Protein AF-U2K4G2-F1 (afdb_monomer_lite)

Secondary structure (DSSP, 8-state):
--------S-SS-SS--------------------TT---SS--HHHHHHHSEEEEEEEEE--SS--TTTHHHHTTS-HHHHHTT--EEEEEEEEEETTEEEEEEEEEETTEEEEEEEEEEETT---

Structure (mmCIF, N/CA/C/O backbone):
data_AF-U2K4G2-F1
#
_entry.id   AF-U2K4G2-F1
#
loop_
_atom_site.group_PDB
_atom_site.id
_atom_site.type_symbol
_atom_site.label_atom_id
_atom_site.label_alt_id
_atom_site.label_comp_id
_atom_site.label_asym_id
_atom_site.label_entity_id
_atom_site.label_seq_id
_atom_site.pdbx_PDB_ins_code
_atom_site.Cartn_x
_atom_site.Cartn_y
_atom_site.Cartn_z
_atom_site.occupancy
_atom_site.B_iso_or_equiv
_atom_site.auth_seq_id
_atom_site.auth_comp_id
_atom_site.auth_asym_id
_atom_site.auth_atom_id
_atom_site.pdbx_PDB_model_num
ATOM 1 N N . MET A 1 1 ? 65.774 39.153 35.182 1.00 37.88 1 MET A N 1
ATOM 2 C CA . MET A 1 1 ? 65.018 38.886 36.426 1.00 37.88 1 MET A CA 1
ATOM 3 C C . MET A 1 1 ? 63.568 39.250 36.171 1.00 37.88 1 MET A C 1
ATOM 5 O O . MET A 1 1 ? 63.218 40.419 36.221 1.00 37.88 1 MET A O 1
ATOM 9 N N . MET A 1 2 ? 62.774 38.261 35.758 1.00 38.94 2 MET A N 1
ATOM 10 C CA . MET A 1 2 ? 61.366 38.433 35.399 1.00 38.94 2 MET A CA 1
ATOM 11 C C . MET A 1 2 ? 60.487 38.378 36.646 1.00 38.94 2 MET A C 1
ATOM 13 O O . MET A 1 2 ? 60.685 37.565 37.548 1.00 38.94 2 MET A O 1
ATOM 17 N N . THR A 1 3 ? 59.555 39.316 36.674 1.00 43.16 3 THR A N 1
ATOM 18 C CA . THR A 1 3 ? 58.625 39.652 37.739 1.00 43.16 3 THR A CA 1
ATOM 19 C C . THR A 1 3 ? 57.635 38.524 38.011 1.00 43.16 3 THR A C 1
ATOM 21 O O . THR A 1 3 ? 56.967 38.002 37.121 1.00 43.16 3 THR A O 1
ATOM 24 N N . ARG A 1 4 ? 57.513 38.173 39.294 1.00 49.53 4 ARG A N 1
ATOM 25 C CA . ARG A 1 4 ? 56.392 37.414 39.841 1.00 49.53 4 ARG A CA 1
ATOM 26 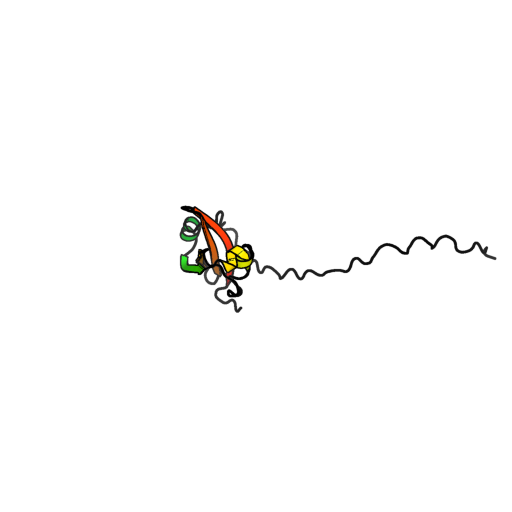C C . ARG A 1 4 ? 55.185 38.348 39.924 1.00 49.53 4 ARG A C 1
ATOM 28 O O . ARG A 1 4 ? 55.084 39.118 40.871 1.00 49.53 4 ARG A O 1
ATOM 35 N N . LEU A 1 5 ? 54.268 38.256 38.967 1.00 40.66 5 LEU A N 1
ATOM 36 C CA . LEU A 1 5 ? 52.887 38.695 39.169 1.00 40.66 5 LEU A CA 1
ATOM 37 C C . LEU A 1 5 ? 51.956 37.513 38.898 1.00 40.66 5 LEU A C 1
ATOM 39 O O . LEU A 1 5 ? 51.431 37.291 37.814 1.00 40.66 5 LEU A O 1
ATOM 43 N N . SER A 1 6 ? 51.911 36.697 39.945 1.00 40.81 6 SER A N 1
ATOM 44 C CA . SER A 1 6 ? 50.935 35.682 40.306 1.00 40.81 6 SER A CA 1
ATOM 45 C C . SER A 1 6 ? 49.604 35.746 39.542 1.00 40.81 6 SER A C 1
ATOM 47 O O . SER A 1 6 ? 48.755 36.584 39.826 1.00 40.81 6 SER A O 1
ATOM 49 N N . LEU A 1 7 ? 49.419 34.786 38.629 1.00 46.12 7 LEU A N 1
ATOM 50 C CA . LEU A 1 7 ? 48.370 33.760 38.738 1.00 46.12 7 LEU A CA 1
ATOM 51 C C . LEU A 1 7 ? 47.001 34.269 39.232 1.00 46.12 7 LEU A C 1
ATOM 53 O O . LEU A 1 7 ? 46.525 33.854 40.281 1.00 46.12 7 LEU A O 1
ATOM 57 N N . TYR A 1 8 ? 46.363 35.162 38.478 1.00 44.34 8 TYR A N 1
ATOM 58 C CA . TYR A 1 8 ? 44.967 35.564 38.711 1.00 44.34 8 TYR A CA 1
ATOM 59 C C . TYR A 1 8 ? 44.211 35.794 37.393 1.00 44.34 8 TYR A C 1
ATOM 61 O O . TYR A 1 8 ? 43.378 36.685 37.277 1.00 44.34 8 TYR A O 1
ATOM 69 N N . LEU A 1 9 ? 44.520 34.997 36.363 1.00 46.47 9 LEU A N 1
ATOM 70 C CA . LEU A 1 9 ? 43.855 35.097 35.056 1.00 46.47 9 LEU A CA 1
ATOM 71 C C . LEU A 1 9 ? 43.468 33.756 34.421 1.00 46.47 9 LEU A C 1
ATOM 73 O O . LEU A 1 9 ? 43.092 33.713 33.257 1.00 46.47 9 LEU A O 1
ATOM 77 N N . THR A 1 10 ? 43.495 32.659 35.176 1.00 44.88 10 THR A N 1
ATOM 78 C CA . THR A 1 10 ? 43.109 31.328 34.672 1.00 44.88 10 THR A CA 1
ATOM 79 C C . THR A 1 10 ? 41.940 30.721 35.450 1.00 44.88 10 THR A C 1
ATOM 81 O O . THR A 1 10 ? 41.835 29.505 35.566 1.00 44.88 10 THR A O 1
ATOM 84 N N . LEU A 1 11 ? 41.044 31.562 35.988 1.00 44.00 11 LEU A N 1
ATOM 85 C CA . LEU A 1 11 ? 39.806 31.139 36.668 1.00 44.00 11 LEU A CA 1
ATOM 86 C C . LEU A 1 11 ? 38.564 31.168 35.748 1.00 44.00 11 LEU A C 1
ATOM 88 O O . LEU A 1 11 ? 37.445 30.986 36.212 1.00 44.00 11 LEU A O 1
ATOM 92 N N . VAL A 1 12 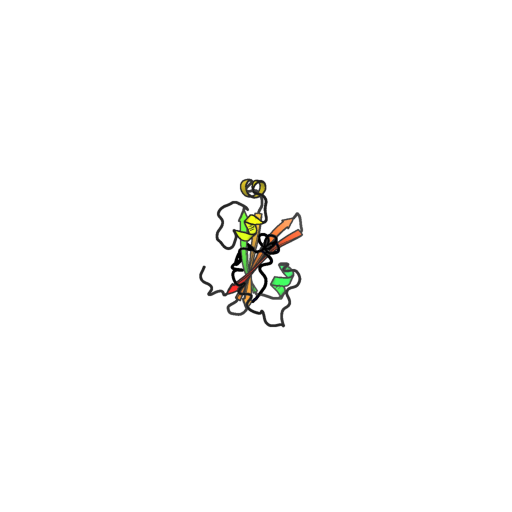? 38.723 31.381 34.438 1.00 47.75 12 VAL A N 1
ATOM 93 C CA . VAL A 1 12 ? 37.597 31.400 33.483 1.00 47.75 12 VAL A CA 1
ATOM 94 C C . VAL A 1 12 ? 37.982 30.645 32.215 1.00 47.75 12 VAL A C 1
ATOM 96 O O . VAL A 1 12 ? 38.166 31.207 31.142 1.00 47.75 12 VAL A O 1
ATOM 99 N N . SER A 1 13 ? 38.189 29.338 32.337 1.00 46.09 13 SER A N 1
ATOM 100 C CA . SER A 1 13 ? 38.296 28.442 31.169 1.00 46.09 13 SER A CA 1
ATOM 101 C C . SER A 1 13 ? 37.701 27.061 31.448 1.00 46.09 13 SER A C 1
ATOM 103 O O . SER A 1 13 ? 37.973 26.100 30.740 1.00 46.09 13 SER A O 1
ATOM 105 N N . LEU A 1 14 ? 36.884 26.961 32.499 1.00 46.28 14 LEU A N 1
ATOM 106 C CA . LEU A 1 14 ? 36.308 25.719 33.006 1.00 46.28 14 LEU A CA 1
ATOM 107 C C . LEU A 1 14 ? 34.794 25.697 32.767 1.00 46.28 14 LEU A C 1
ATOM 109 O O . LEU A 1 14 ? 34.029 25.396 33.668 1.00 46.28 14 LEU A O 1
ATOM 113 N N . LEU A 1 15 ? 34.354 26.074 31.564 1.00 55.47 15 LEU A N 1
ATOM 114 C CA . LEU A 1 15 ? 32.981 25.885 31.090 1.00 55.47 15 LEU A CA 1
ATOM 115 C C . LEU A 1 15 ? 32.953 26.002 29.565 1.00 55.47 15 LEU A C 1
ATOM 117 O O . LEU A 1 15 ? 33.097 27.088 29.014 1.00 55.47 15 LEU A O 1
ATOM 121 N N . GLY A 1 16 ? 32.733 24.873 28.896 1.00 50.75 16 GLY A N 1
ATOM 122 C CA . GLY A 1 16 ? 32.384 24.839 27.479 1.00 50.75 16 GLY A CA 1
ATOM 123 C C . GLY A 1 16 ? 33.163 23.783 26.715 1.00 50.75 16 GLY A C 1
ATOM 124 O O . GLY A 1 16 ? 34.285 24.032 26.294 1.00 50.75 16 GLY A O 1
ATOM 125 N N . GLY A 1 17 ? 32.553 22.613 26.504 1.00 49.44 17 GLY A N 1
ATOM 126 C CA . GLY A 1 17 ? 33.076 21.683 25.502 1.00 49.44 17 GLY A CA 1
ATOM 127 C C . GLY A 1 17 ? 32.831 20.192 25.701 1.00 49.44 17 GLY A C 1
ATOM 128 O O . GLY A 1 17 ? 33.608 19.412 25.171 1.00 49.44 17 GLY A O 1
ATOM 129 N N . LEU A 1 18 ? 31.785 19.754 26.408 1.00 51.12 18 LEU A N 1
ATOM 130 C CA . LEU A 1 18 ? 31.294 18.374 26.267 1.00 51.12 18 LEU A CA 1
ATOM 131 C C . LEU A 1 18 ? 30.058 18.364 25.358 1.00 51.12 18 LEU A C 1
ATOM 133 O O . LEU A 1 18 ? 28.944 18.097 25.795 1.00 51.12 18 LEU A O 1
ATOM 137 N N . CYS A 1 19 ? 30.255 18.686 24.077 1.00 44.75 19 CYS A N 1
ATOM 138 C CA . CYS A 1 19 ? 29.326 18.264 23.029 1.00 44.75 19 CYS A CA 1
ATOM 139 C C . CYS A 1 19 ? 29.764 16.875 22.573 1.00 44.75 19 CYS A C 1
ATOM 141 O O . CYS A 1 19 ? 30.575 16.729 21.662 1.00 44.75 19 CYS A O 1
ATOM 143 N N . SER A 1 20 ? 29.258 15.849 23.254 1.00 42.72 20 SER A N 1
ATOM 144 C CA . SER A 1 20 ? 29.400 14.469 22.808 1.00 42.72 20 SER A CA 1
ATOM 145 C C . SER A 1 20 ? 28.803 14.328 21.411 1.00 42.72 20 SER A C 1
ATOM 147 O O . SER A 1 20 ? 27.599 14.504 21.209 1.00 42.72 20 SER A O 1
ATOM 149 N N . CYS A 1 21 ? 29.666 13.997 20.453 1.00 44.41 21 CYS A N 1
ATOM 150 C CA . CYS A 1 21 ? 29.315 13.556 19.114 1.00 44.41 21 CYS A CA 1
ATOM 151 C C . CYS A 1 21 ? 28.404 12.327 19.204 1.00 44.41 21 CYS A C 1
ATOM 153 O O . CYS A 1 21 ? 28.870 11.191 19.263 1.00 44.41 21 CYS A O 1
ATOM 155 N N . THR A 1 22 ? 27.090 12.537 19.191 1.00 47.38 22 THR A N 1
ATOM 156 C CA . THR A 1 22 ? 26.158 11.467 18.843 1.00 47.38 22 THR A CA 1
ATOM 157 C C . THR A 1 22 ? 26.181 11.341 17.330 1.00 47.38 22 THR A C 1
ATOM 159 O O . THR A 1 22 ? 25.502 12.048 16.589 1.00 47.38 22 THR A O 1
ATOM 162 N N . GLN A 1 23 ? 27.041 10.440 16.8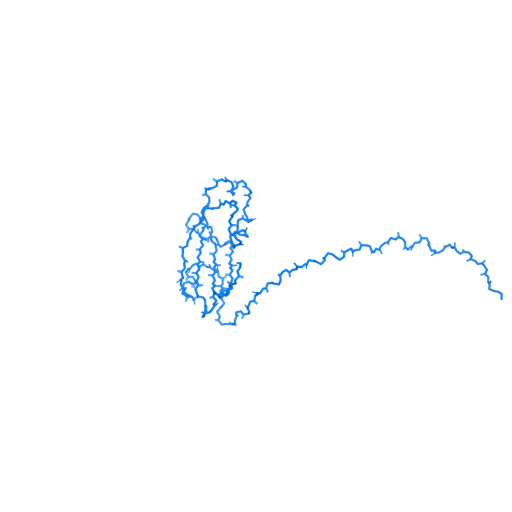66 1.00 46.41 23 GLN A N 1
ATOM 163 C CA . GLN A 1 23 ? 27.044 9.943 15.504 1.00 46.41 23 GLN A CA 1
ATOM 164 C C . GLN A 1 23 ? 25.694 9.248 15.276 1.00 46.41 23 GLN A C 1
ATOM 166 O O . GLN A 1 23 ? 25.543 8.049 15.508 1.00 46.41 23 GLN A O 1
ATOM 171 N N . LYS A 1 24 ? 24.671 10.005 14.855 1.00 39.56 24 LYS A N 1
ATOM 172 C CA . LYS A 1 24 ? 23.504 9.417 14.203 1.00 39.56 24 LYS A CA 1
ATOM 173 C C . LYS A 1 24 ? 24.060 8.710 12.976 1.00 39.56 24 LYS A C 1
ATOM 175 O O . LYS A 1 24 ? 24.369 9.350 11.975 1.00 39.56 24 LYS A O 1
ATOM 180 N N . LYS A 1 25 ? 24.207 7.386 13.070 1.00 39.03 25 LYS A N 1
ATOM 181 C CA . LYS A 1 25 ? 24.198 6.507 11.906 1.00 39.03 25 LYS A CA 1
ATOM 182 C C . LYS A 1 25 ? 22.854 6.747 11.233 1.00 39.03 25 LYS A C 1
ATOM 184 O O . LYS A 1 25 ? 21.850 6.125 11.558 1.00 39.03 25 LYS A O 1
ATOM 189 N N . GLN A 1 26 ? 22.828 7.751 10.369 1.00 38.00 26 GLN A N 1
ATOM 190 C CA . GLN A 1 26 ? 21.814 7.898 9.357 1.00 38.00 26 GLN A CA 1
ATOM 191 C C . GLN A 1 26 ? 22.055 6.687 8.468 1.00 38.00 26 GLN A C 1
ATOM 193 O O . GLN A 1 26 ? 22.999 6.671 7.680 1.00 38.00 26 GLN A O 1
ATOM 198 N N . THR A 1 27 ? 21.310 5.611 8.728 1.00 35.34 27 THR A N 1
ATOM 199 C CA . THR A 1 27 ? 21.292 4.440 7.862 1.00 35.34 27 THR A CA 1
ATOM 200 C C . THR A 1 27 ? 21.059 4.977 6.466 1.00 35.34 27 THR A C 1
ATOM 202 O O . THR A 1 27 ? 20.051 5.632 6.195 1.00 35.34 27 THR A O 1
ATOM 205 N N . GLN A 1 28 ? 22.096 4.810 5.660 1.00 37.62 28 GLN A N 1
ATOM 206 C CA . GLN A 1 28 ? 22.212 5.255 4.295 1.00 37.62 28 GLN A CA 1
ATOM 207 C C . GLN A 1 28 ? 20.932 4.824 3.583 1.00 37.62 28 GLN A C 1
ATOM 209 O O . GLN A 1 28 ? 20.688 3.636 3.385 1.00 37.62 28 GLN A O 1
ATOM 214 N N . LYS A 1 29 ? 20.068 5.797 3.283 1.00 41.50 29 LYS A N 1
ATOM 215 C CA . LYS A 1 29 ? 18.994 5.624 2.317 1.00 41.50 29 LYS A CA 1
ATOM 216 C C . LYS A 1 29 ? 19.700 5.179 1.043 1.00 41.50 29 LYS A C 1
ATOM 218 O O . LYS A 1 29 ? 20.370 5.987 0.404 1.00 41.50 29 LYS A O 1
ATOM 223 N N . VAL A 1 30 ? 19.603 3.898 0.706 1.00 40.50 30 VAL A N 1
ATOM 224 C CA . VAL A 1 30 ? 19.880 3.433 -0.651 1.00 40.50 30 VAL A CA 1
ATOM 225 C C . VAL A 1 30 ? 18.711 3.940 -1.495 1.00 40.50 30 VAL A C 1
ATOM 227 O O . VAL A 1 30 ? 17.796 3.214 -1.855 1.00 40.50 30 VAL A O 1
ATOM 230 N N . GLU A 1 31 ? 18.686 5.253 -1.714 1.00 47.53 31 GLU A N 1
ATOM 231 C CA . GLU A 1 31 ? 17.918 5.870 -2.779 1.00 47.53 31 GLU A CA 1
ATOM 232 C C . GLU A 1 31 ? 18.713 5.576 -4.047 1.00 47.53 31 GLU A C 1
ATOM 234 O O . GLU A 1 31 ? 19.657 6.285 -4.393 1.00 47.53 31 GLU A O 1
ATOM 239 N N . ILE A 1 32 ? 18.390 4.457 -4.699 1.00 53.88 32 ILE A N 1
ATOM 240 C CA . ILE A 1 32 ? 18.842 4.221 -6.069 1.00 53.88 32 ILE A CA 1
ATOM 241 C C . ILE A 1 32 ? 18.346 5.429 -6.877 1.00 53.88 32 ILE A C 1
ATOM 243 O O . ILE A 1 32 ? 17.143 5.711 -6.827 1.00 53.88 32 ILE A O 1
ATOM 247 N N . PRO A 1 33 ? 19.213 6.173 -7.590 1.00 43.53 33 PRO A N 1
ATOM 248 C CA . PRO A 1 33 ? 18.773 7.334 -8.343 1.00 43.53 33 PRO A CA 1
ATOM 249 C C . PRO A 1 33 ? 17.890 6.833 -9.487 1.00 43.53 33 PRO A C 1
ATOM 251 O O . PRO A 1 33 ? 18.380 6.302 -10.488 1.00 43.53 33 PRO A O 1
ATOM 254 N N . LEU A 1 34 ? 16.571 6.950 -9.327 1.00 55.59 34 LEU A N 1
ATOM 255 C CA . LEU A 1 34 ? 15.630 6.704 -10.409 1.00 55.59 34 LEU A CA 1
ATOM 256 C C . LEU A 1 34 ? 15.920 7.752 -11.490 1.00 55.59 34 LEU A C 1
ATOM 258 O O . LEU A 1 34 ? 15.695 8.940 -11.298 1.00 55.59 34 LEU A O 1
ATOM 262 N N . SER A 1 35 ? 16.477 7.305 -12.610 1.00 46.06 35 SER A N 1
ATOM 263 C CA . SER A 1 35 ? 16.878 8.148 -13.741 1.00 46.06 35 SER A CA 1
ATOM 264 C C . SER A 1 35 ? 15.711 9.031 -14.211 1.00 46.06 35 SER A C 1
ATOM 266 O O . SER A 1 35 ? 14.637 8.483 -14.462 1.00 46.06 35 SER A O 1
ATOM 268 N N . ASP A 1 36 ? 15.976 10.334 -14.359 1.00 49.03 36 ASP A N 1
ATOM 269 C CA . ASP A 1 36 ? 15.171 11.540 -14.684 1.00 49.03 36 ASP A CA 1
ATOM 270 C C . ASP A 1 36 ? 13.890 11.478 -15.563 1.00 49.03 36 ASP A C 1
ATOM 272 O O . ASP A 1 36 ? 13.305 12.520 -15.847 1.00 49.03 36 ASP A O 1
ATOM 276 N N . SER A 1 37 ? 13.393 10.323 -16.013 1.00 54.06 37 SER A N 1
ATOM 277 C CA . SER A 1 37 ? 12.329 10.251 -17.039 1.00 54.06 37 SER A CA 1
ATOM 278 C C . SER A 1 37 ? 10.911 9.928 -16.548 1.00 54.06 37 SER A C 1
ATOM 280 O O . SER A 1 37 ? 9.964 10.142 -17.298 1.00 54.06 37 SER A O 1
ATOM 282 N N . LEU A 1 38 ? 10.717 9.457 -15.311 1.00 66.75 38 LEU A N 1
ATOM 283 C CA . LEU A 1 38 ? 9.388 9.119 -14.773 1.00 66.75 38 LEU A CA 1
ATOM 284 C C . LEU A 1 38 ? 9.220 9.736 -13.386 1.00 66.75 38 LEU A C 1
ATOM 286 O O . LEU A 1 38 ? 9.563 9.135 -12.367 1.00 66.75 38 LEU A O 1
ATOM 290 N N . ARG A 1 39 ? 8.719 10.972 -13.351 1.00 82.62 39 ARG A N 1
ATOM 291 C CA . ARG A 1 39 ? 8.445 11.676 -12.100 1.00 82.62 39 ARG A CA 1
ATOM 292 C C . ARG A 1 39 ? 7.078 11.253 -11.572 1.00 82.62 39 ARG A C 1
ATOM 294 O O . ARG A 1 39 ? 6.062 11.714 -12.075 1.00 82.62 39 ARG A O 1
ATOM 301 N N . VAL A 1 40 ? 7.073 10.408 -10.545 1.00 89.94 40 VAL A N 1
ATOM 302 C CA . VAL A 1 40 ? 5.864 10.129 -9.760 1.00 89.94 40 VAL A CA 1
ATOM 303 C C . VAL A 1 40 ? 5.500 11.380 -8.961 1.00 89.94 40 VAL A C 1
ATOM 305 O O . VAL A 1 40 ? 6.353 11.944 -8.270 1.00 89.94 40 VAL A O 1
ATOM 308 N N . VAL A 1 41 ? 4.250 11.827 -9.064 1.00 91.00 41 VAL A N 1
ATOM 309 C CA . VAL A 1 41 ? 3.760 13.062 -8.442 1.00 91.00 41 VAL A CA 1
ATOM 310 C C . VAL A 1 41 ? 2.919 12.769 -7.204 1.00 91.00 41 VAL A C 1
ATOM 312 O O . VAL A 1 41 ? 3.187 13.328 -6.143 1.00 91.00 41 VAL A O 1
ATOM 315 N N . SER A 1 42 ? 1.906 11.910 -7.321 1.00 93.50 42 SER A N 1
ATOM 316 C CA . SER A 1 42 ? 0.887 11.697 -6.280 1.00 93.50 42 SER A CA 1
ATOM 317 C C . SER A 1 42 ? 0.989 10.345 -5.575 1.00 93.50 42 SER A C 1
ATOM 319 O O . SER A 1 42 ? 0.478 10.193 -4.464 1.00 93.50 42 SER A O 1
ATOM 321 N N . TYR A 1 43 ? 1.632 9.360 -6.215 1.00 96.19 43 TYR A N 1
ATOM 322 C CA . TYR A 1 43 ? 1.619 7.956 -5.792 1.00 96.19 43 TYR A CA 1
ATOM 323 C C . TYR A 1 43 ? 0.200 7.378 -5.673 1.00 96.19 43 TYR A C 1
ATOM 325 O O . TYR A 1 43 ? -0.007 6.398 -4.963 1.00 96.19 43 TYR A O 1
ATOM 333 N N . MET A 1 44 ? -0.794 7.957 -6.349 1.00 97.25 44 MET A N 1
ATOM 334 C CA . MET A 1 44 ? -2.131 7.371 -6.411 1.00 97.25 44 MET A CA 1
ATOM 335 C C . MET A 1 44 ? -2.126 6.118 -7.290 1.00 97.25 44 MET A C 1
ATOM 337 O O . MET A 1 44 ? -1.398 6.087 -8.285 1.00 97.25 44 MET A O 1
ATOM 341 N N . PRO A 1 45 ? -2.964 5.105 -6.991 1.00 97.50 45 PRO A N 1
ATOM 342 C CA . PRO A 1 45 ? -2.971 3.870 -7.767 1.00 97.50 45 PRO A CA 1
ATOM 343 C C . PRO A 1 45 ? -3.184 4.096 -9.264 1.00 97.50 45 PRO A C 1
ATOM 345 O O . PRO A 1 45 ? -2.485 3.499 -10.066 1.00 97.50 45 PRO A O 1
ATOM 348 N N . THR A 1 46 ? -4.073 5.014 -9.647 1.00 96.12 46 THR A N 1
ATOM 349 C CA . THR A 1 46 ? -4.351 5.333 -11.057 1.00 96.12 46 THR A CA 1
ATOM 350 C C . THR A 1 46 ? -3.148 5.927 -11.788 1.00 96.12 46 THR A C 1
ATOM 352 O O . THR A 1 46 ? -2.900 5.575 -12.937 1.00 96.12 46 THR A O 1
ATOM 355 N N . GLU A 1 47 ? -2.382 6.802 -11.131 1.00 96.06 47 GLU A N 1
ATOM 356 C CA . GLU A 1 47 ? -1.129 7.322 -11.680 1.00 96.06 47 GLU A CA 1
ATOM 357 C C . GLU A 1 47 ? -0.119 6.182 -11.825 1.00 96.06 47 GLU A C 1
ATOM 359 O O . GLU A 1 47 ? 0.424 5.969 -12.904 1.00 96.06 47 GLU A O 1
ATOM 364 N N . LEU A 1 48 ? 0.100 5.406 -10.766 1.00 97.00 48 LEU A N 1
ATOM 365 C CA . LEU A 1 48 ? 1.099 4.339 -10.766 1.00 97.00 48 LEU A CA 1
ATOM 366 C C . LEU A 1 48 ? 0.767 3.215 -11.754 1.00 97.00 48 LEU A C 1
ATOM 368 O O . LEU A 1 48 ? 1.677 2.685 -12.382 1.00 97.00 48 LEU A O 1
ATOM 372 N N . ASP A 1 49 ? -0.512 2.907 -11.957 1.00 96.56 49 ASP A N 1
ATOM 373 C CA . ASP A 1 49 ? -0.988 1.939 -12.955 1.00 96.56 49 ASP A CA 1
ATOM 374 C C . ASP A 1 49 ? -0.741 2.411 -14.390 1.00 96.56 49 ASP A C 1
ATOM 376 O O . ASP A 1 49 ? -0.604 1.588 -15.293 1.00 96.56 49 ASP A O 1
ATOM 380 N N . SER A 1 50 ? -0.653 3.727 -14.609 1.00 95.00 50 SER A N 1
ATOM 381 C CA . SER A 1 50 ? -0.295 4.299 -15.911 1.00 95.00 50 SER A CA 1
ATOM 382 C C . SER A 1 50 ? 1.216 4.299 -16.172 1.00 95.00 50 SER A C 1
ATOM 384 O O . SER A 1 50 ? 1.638 4.290 -17.328 1.00 95.00 50 SER A O 1
ATOM 386 N N . LEU A 1 51 ? 2.033 4.300 -15.112 1.00 94.19 51 LEU A N 1
ATOM 387 C CA . LEU A 1 51 ? 3.494 4.398 -15.201 1.00 94.19 51 LEU A CA 1
ATOM 388 C C . LEU A 1 51 ? 4.186 3.032 -15.107 1.00 94.19 51 LEU A C 1
ATOM 390 O O . LEU A 1 51 ? 5.244 2.839 -15.705 1.00 94.19 51 LEU A O 1
ATOM 394 N N . PHE A 1 52 ? 3.613 2.094 -14.352 1.00 95.50 52 PHE A N 1
ATOM 395 C CA . PHE A 1 52 ? 4.246 0.835 -13.965 1.00 95.50 52 PHE A CA 1
ATOM 396 C C . PHE A 1 52 ? 3.289 -0.348 -14.084 1.00 95.50 52 PHE A C 1
ATOM 398 O O . PHE A 1 52 ? 2.070 -0.196 -14.091 1.00 95.50 52 PHE A O 1
ATOM 405 N N . LYS A 1 53 ? 3.840 -1.565 -14.119 1.00 95.56 53 LYS A N 1
ATOM 406 C CA . LYS A 1 53 ? 3.031 -2.786 -14.170 1.00 95.56 53 LYS A CA 1
ATOM 407 C C . LYS A 1 53 ? 2.576 -3.167 -12.754 1.00 95.56 53 LYS A C 1
ATOM 409 O O . LYS A 1 53 ? 3.440 -3.424 -11.912 1.00 95.56 53 LYS A O 1
ATOM 414 N N . PRO A 1 54 ? 1.265 -3.259 -12.467 1.00 97.19 54 PRO A N 1
ATOM 415 C CA . PRO A 1 54 ? 0.786 -3.757 -11.181 1.00 97.19 54 PRO A CA 1
ATOM 416 C C . PRO A 1 54 ? 1.266 -5.191 -10.947 1.00 97.19 54 PRO A C 1
ATOM 418 O O . PRO A 1 54 ? 1.224 -6.016 -11.863 1.00 97.19 54 PRO A O 1
ATOM 421 N N . LEU A 1 55 ? 1.718 -5.480 -9.728 1.00 96.00 55 LEU A N 1
ATOM 422 C CA . LEU A 1 55 ? 2.208 -6.801 -9.339 1.00 96.00 55 LEU A CA 1
ATOM 423 C C . LEU A 1 55 ? 1.329 -7.418 -8.250 1.00 96.00 55 LEU A C 1
ATOM 425 O O . LEU A 1 55 ? 0.722 -8.459 -8.480 1.00 96.00 55 LEU A O 1
ATOM 429 N N . TYR A 1 56 ? 1.210 -6.746 -7.102 1.00 94.94 56 TYR A N 1
ATOM 430 C CA . TYR A 1 56 ? 0.396 -7.213 -5.978 1.00 94.94 56 TYR A CA 1
ATOM 431 C C . TYR A 1 56 ? -0.537 -6.122 -5.464 1.00 94.94 56 TYR A C 1
ATOM 433 O O . TYR A 1 56 ? -0.235 -4.925 -5.516 1.00 94.94 56 TYR A O 1
ATOM 441 N N . ARG A 1 57 ? -1.689 -6.566 -4.966 1.00 97.38 57 ARG A N 1
ATOM 442 C CA . ARG A 1 57 ? -2.697 -5.763 -4.280 1.00 97.38 57 ARG A CA 1
ATOM 443 C C . ARG A 1 57 ? -3.115 -6.551 -3.054 1.00 97.38 57 ARG A C 1
ATOM 445 O O . ARG A 1 57 ? -3.846 -7.526 -3.188 1.00 97.38 57 ARG A O 1
ATOM 452 N N . ASP A 1 58 ? -2.618 -6.147 -1.902 1.00 96.62 58 ASP A N 1
ATOM 453 C CA . ASP A 1 58 ? -2.895 -6.808 -0.637 1.00 96.62 58 ASP A CA 1
ATOM 454 C C . ASP A 1 58 ? -3.475 -5.812 0.372 1.00 96.62 58 ASP A C 1
ATOM 456 O O . ASP A 1 58 ? -3.560 -4.599 0.127 1.00 96.62 58 ASP A O 1
ATOM 460 N N . SER A 1 59 ? -3.912 -6.330 1.509 1.00 96.06 59 SER A N 1
ATOM 461 C CA . SER A 1 59 ? -4.277 -5.532 2.661 1.00 96.06 59 SER A CA 1
ATOM 462 C C . SER A 1 59 ? -3.958 -6.260 3.957 1.00 96.06 59 SER A C 1
ATOM 464 O O . SER A 1 59 ? -3.937 -7.485 4.036 1.00 96.06 59 SER A O 1
ATOM 466 N N . PHE A 1 60 ? -3.728 -5.487 5.010 1.00 95.69 60 PHE A N 1
ATOM 467 C CA . PHE A 1 60 ? -3.545 -6.031 6.346 1.00 95.69 60 PHE A CA 1
ATOM 468 C C . PHE A 1 60 ? -4.235 -5.161 7.386 1.00 95.69 60 PHE A C 1
ATOM 470 O O . PHE A 1 60 ? -4.463 -3.964 7.192 1.00 95.69 60 PHE A O 1
ATOM 477 N N . ILE A 1 61 ? -4.572 -5.778 8.513 1.00 95.75 61 ILE A N 1
ATOM 478 C CA . ILE A 1 61 ? -5.099 -5.066 9.670 1.00 95.75 61 ILE A CA 1
ATOM 479 C C . ILE A 1 61 ? -3.922 -4.428 10.410 1.00 95.75 61 ILE A C 1
ATOM 481 O O . ILE A 1 61 ? -2.929 -5.089 10.713 1.00 95.75 61 ILE A O 1
ATOM 485 N N . LEU A 1 62 ? -4.026 -3.134 10.702 1.00 95.44 62 LEU A N 1
ATOM 486 C CA . LEU A 1 62 ? -3.090 -2.416 11.559 1.00 95.44 62 LEU A CA 1
ATOM 487 C C . LEU A 1 62 ? -3.068 -3.060 12.955 1.00 95.44 62 LEU A C 1
ATOM 489 O O . LEU A 1 62 ? -4.106 -3.142 13.612 1.00 95.44 62 LEU A O 1
ATOM 493 N N . GLN A 1 63 ? -1.885 -3.490 13.387 1.00 92.69 63 GLN A N 1
ATOM 494 C CA . GLN A 1 63 ? -1.602 -4.140 14.671 1.00 92.69 63 GLN A CA 1
ATOM 495 C C . GLN A 1 63 ? -0.089 -4.085 14.935 1.00 92.69 63 GLN A C 1
ATOM 497 O O . GLN A 1 63 ? 0.647 -3.632 14.062 1.00 92.69 63 GLN A O 1
ATOM 502 N N . GLU A 1 64 ? 0.366 -4.542 16.102 1.00 89.81 64 GLU A N 1
ATOM 503 C CA . GLU A 1 64 ? 1.800 -4.674 16.402 1.00 89.81 64 GLU A CA 1
ATOM 504 C C . GLU A 1 64 ? 2.434 -5.886 15.697 1.00 89.81 64 GLU A C 1
ATOM 506 O O . GLU A 1 64 ? 1.744 -6.836 15.318 1.00 89.81 64 GLU A O 1
ATOM 511 N N . LEU A 1 65 ? 3.772 -5.909 15.669 1.00 85.19 65 LEU A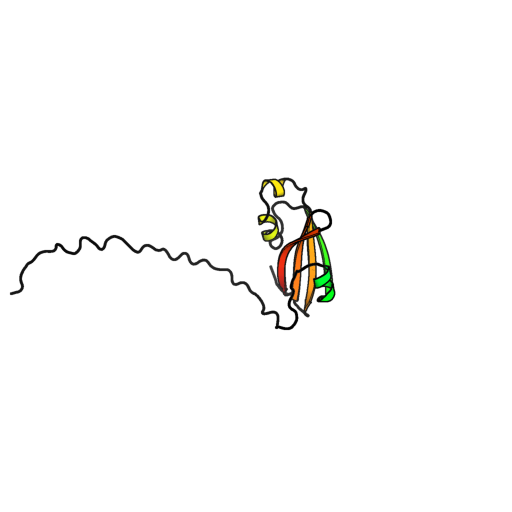 N 1
ATOM 512 C CA . LEU A 1 65 ? 4.591 -7.076 15.302 1.00 85.19 65 LEU A CA 1
ATOM 513 C C . LEU A 1 65 ? 4.431 -7.511 13.843 1.00 85.19 65 LEU A C 1
ATOM 515 O O . LEU A 1 65 ? 4.568 -8.694 13.521 1.00 85.19 65 LEU A O 1
ATOM 519 N N . HIS A 1 66 ? 4.176 -6.556 12.951 1.00 87.50 66 HIS A N 1
ATOM 520 C CA . HIS A 1 66 ? 4.317 -6.834 11.529 1.00 87.50 66 HIS A CA 1
ATOM 521 C C . HIS A 1 66 ? 5.780 -7.093 11.147 1.00 87.50 66 HIS A C 1
ATOM 523 O O . HIS A 1 66 ? 6.712 -6.836 11.918 1.00 87.50 66 HIS A O 1
ATOM 529 N N . ASP A 1 67 ? 5.984 -7.584 9.925 1.00 87.06 67 ASP A N 1
ATOM 530 C CA . ASP A 1 67 ? 7.309 -7.677 9.319 1.00 87.06 67 ASP A CA 1
ATOM 531 C C . ASP A 1 67 ? 8.024 -6.311 9.258 1.00 87.06 67 ASP A C 1
ATOM 533 O O . ASP A 1 67 ? 7.464 -5.233 9.504 1.00 87.06 67 ASP A O 1
ATOM 537 N N . GLU A 1 68 ? 9.319 -6.334 8.961 1.00 86.44 68 GLU A N 1
ATOM 538 C CA . GLU A 1 68 ? 10.160 -5.136 8.932 1.00 86.44 68 GLU A CA 1
ATOM 539 C C . GLU A 1 68 ? 9.716 -4.066 7.920 1.00 86.44 68 GLU A C 1
ATOM 541 O O . GLU A 1 68 ? 10.014 -2.887 8.124 1.00 86.44 68 GLU A O 1
ATOM 546 N N . PHE A 1 69 ? 8.974 -4.438 6.872 1.00 86.19 69 PHE A N 1
ATOM 547 C CA . PHE A 1 69 ? 8.492 -3.512 5.846 1.00 86.19 69 PHE A CA 1
ATOM 548 C C . PHE A 1 69 ? 7.253 -2.754 6.292 1.00 86.19 69 PHE A C 1
ATOM 550 O O . PHE A 1 69 ? 7.093 -1.572 5.975 1.00 86.19 69 PHE A O 1
ATOM 557 N N . ARG A 1 70 ? 6.390 -3.422 7.054 1.00 92.12 70 ARG A N 1
ATOM 558 C CA . ARG A 1 70 ? 5.138 -2.876 7.581 1.00 92.12 70 ARG A CA 1
ATOM 559 C C . ARG A 1 70 ? 5.337 -2.131 8.902 1.00 92.12 70 ARG A C 1
ATOM 561 O O . ARG A 1 70 ? 4.633 -1.153 9.155 1.00 92.12 70 ARG A O 1
ATOM 568 N N . ASN A 1 71 ? 6.353 -2.490 9.692 1.00 90.81 71 ASN A N 1
ATOM 569 C CA . ASN A 1 71 ? 6.735 -1.816 10.945 1.00 90.81 71 ASN A CA 1
ATOM 570 C C . ASN A 1 71 ? 6.798 -0.271 10.846 1.00 90.81 71 ASN A C 1
ATOM 572 O O . ASN A 1 71 ? 6.297 0.430 11.730 1.00 90.81 71 ASN A O 1
ATOM 576 N N . PRO A 1 72 ? 7.405 0.327 9.803 1.00 92.31 72 PRO A N 1
ATOM 577 C CA . PRO A 1 72 ? 7.455 1.774 9.684 1.00 92.31 72 PRO A CA 1
ATOM 578 C C . PRO A 1 72 ? 6.109 2.425 9.347 1.00 92.31 72 PRO A C 1
ATOM 580 O O . PRO A 1 72 ? 5.944 3.602 9.653 1.00 92.31 72 PRO A O 1
ATOM 583 N N . VAL A 1 73 ? 5.183 1.701 8.709 1.00 94.44 73 VAL A N 1
ATOM 584 C CA . VAL A 1 73 ? 3.809 2.167 8.445 1.00 94.44 73 VAL A CA 1
ATOM 585 C C . VAL A 1 73 ? 2.986 2.083 9.721 1.00 94.44 73 VAL A C 1
ATOM 587 O O . VAL A 1 73 ? 2.305 3.039 10.079 1.00 94.44 73 VAL A O 1
ATOM 590 N N . GLU A 1 74 ? 3.112 0.975 10.449 1.00 92.31 74 GLU A N 1
ATOM 591 C CA . GLU A 1 74 ? 2.483 0.760 11.748 1.00 92.31 74 GLU A CA 1
ATOM 592 C C . GLU A 1 74 ? 2.779 1.921 12.714 1.00 92.31 74 GLU A C 1
ATOM 594 O O . GLU A 1 74 ? 1.858 2.543 13.242 1.00 92.31 74 GLU A O 1
ATOM 599 N N . ARG A 1 75 ? 4.056 2.289 12.882 1.00 92.75 75 ARG A N 1
ATOM 600 C CA . ARG A 1 75 ? 4.501 3.348 13.813 1.00 92.75 75 ARG A CA 1
ATOM 601 C C . ARG A 1 75 ? 3.998 4.758 13.478 1.00 92.75 75 ARG A C 1
ATOM 603 O O . ARG A 1 75 ? 4.237 5.679 14.256 1.00 92.75 75 ARG A O 1
ATOM 610 N N . MET A 1 76 ? 3.324 4.950 12.342 1.00 94.88 76 MET A N 1
ATOM 611 C CA . MET A 1 76 ? 2.643 6.210 12.019 1.00 94.88 76 MET A CA 1
ATOM 612 C C . MET A 1 76 ? 1.339 6.390 12.807 1.00 94.88 76 MET A C 1
ATOM 614 O O . MET A 1 76 ? 0.800 7.495 12.848 1.00 94.88 76 MET A O 1
ATOM 618 N N . PHE A 1 77 ? 0.824 5.319 13.414 1.00 95.44 77 PHE A N 1
ATOM 619 C CA . PHE A 1 77 ? -0.437 5.312 14.140 1.00 95.44 77 PHE A CA 1
ATOM 620 C C . PHE A 1 77 ? -0.207 5.240 15.657 1.00 95.44 77 PHE A C 1
ATOM 622 O O . PHE A 1 77 ? 0.732 4.585 16.118 1.00 95.44 77 PHE A O 1
ATOM 629 N N . PRO A 1 78 ? -1.070 5.885 16.464 1.00 95.38 78 PRO A N 1
ATOM 630 C CA . PRO A 1 78 ? -0.983 5.798 17.916 1.00 95.38 78 PRO A CA 1
ATOM 631 C C . PRO A 1 78 ? -1.280 4.370 18.398 1.00 95.38 78 PRO A C 1
ATOM 633 O O . PRO A 1 78 ? -1.990 3.608 17.735 1.00 95.38 78 PRO A O 1
ATOM 636 N N . MET A 1 79 ? -0.739 4.003 19.563 1.00 94.81 79 MET A N 1
ATOM 637 C CA . MET A 1 79 ? -0.864 2.655 20.136 1.00 94.81 79 MET A CA 1
ATOM 638 C C . MET A 1 79 ? -2.322 2.198 20.234 1.00 94.81 79 MET A C 1
ATOM 640 O O . MET A 1 79 ? -2.636 1.066 19.886 1.00 94.81 79 MET A O 1
ATOM 644 N N . GLU A 1 80 ? -3.232 3.085 20.630 1.00 94.94 80 GLU A N 1
ATOM 645 C CA . GLU A 1 80 ? -4.652 2.773 20.785 1.00 94.94 80 GLU A CA 1
ATOM 646 C C . GLU A 1 80 ? -5.282 2.315 19.464 1.00 94.94 80 GLU A C 1
ATOM 648 O O . GLU A 1 80 ? -6.104 1.402 19.454 1.00 94.94 80 GLU A O 1
ATOM 653 N N . GLN A 1 81 ? -4.878 2.914 18.338 1.00 94.19 81 GLN A N 1
ATOM 654 C CA . GLN A 1 81 ? -5.368 2.510 17.018 1.00 94.19 81 GLN A CA 1
ATOM 655 C C . GLN A 1 81 ? -4.771 1.179 16.571 1.00 94.19 81 GLN A C 1
ATOM 657 O O . GLN A 1 81 ? -5.485 0.370 15.978 1.00 94.19 81 GLN A O 1
ATOM 662 N N . ARG A 1 82 ? -3.494 0.933 16.882 1.00 94.56 82 ARG A N 1
ATOM 663 C CA . ARG A 1 82 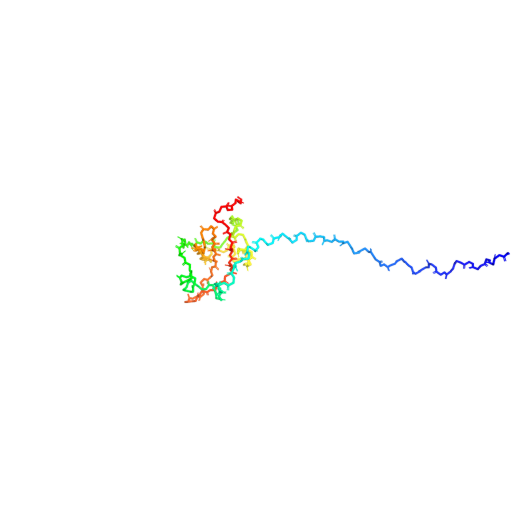? -2.828 -0.337 16.575 1.00 94.56 82 ARG A CA 1
ATOM 664 C C . ARG A 1 82 ? -3.450 -1.489 17.355 1.00 94.56 82 ARG A C 1
ATOM 666 O O . ARG A 1 82 ? -3.792 -2.494 16.761 1.00 94.56 82 ARG A O 1
ATOM 673 N N . MET A 1 83 ? -3.740 -1.300 18.639 1.00 94.62 83 MET A N 1
ATOM 674 C CA . MET A 1 83 ? -4.383 -2.315 19.484 1.00 94.62 83 MET A CA 1
ATOM 675 C C . MET A 1 83 ? -5.873 -2.530 19.181 1.00 94.62 83 MET A C 1
ATOM 677 O O . MET A 1 83 ? -6.460 -3.522 19.608 1.00 94.62 83 MET A O 1
ATOM 681 N N . ALA A 1 84 ? -6.519 -1.599 18.472 1.00 95.44 84 ALA A N 1
ATOM 682 C CA . ALA A 1 84 ? -7.940 -1.703 18.160 1.00 95.44 84 ALA A CA 1
ATOM 683 C C . ALA A 1 84 ? -8.250 -2.738 17.066 1.00 95.44 84 ALA A C 1
ATOM 685 O O . ALA A 1 84 ? -9.398 -3.174 16.991 1.00 95.44 84 ALA A O 1
ATOM 686 N N . HIS A 1 85 ? -7.274 -3.092 16.217 1.00 93.56 85 HIS A N 1
ATOM 687 C CA . HIS A 1 85 ? -7.407 -4.060 15.113 1.00 93.56 85 HIS A CA 1
ATOM 688 C C . HIS A 1 85 ? -8.604 -3.794 14.178 1.00 93.56 85 HIS A C 1
ATOM 690 O O . HIS A 1 85 ? -9.273 -4.711 13.705 1.00 93.56 85 HIS A O 1
ATOM 696 N N . LYS A 1 86 ? -8.915 -2.516 13.935 1.00 94.75 86 LYS A N 1
ATOM 697 C CA . LYS A 1 86 ? -10.073 -2.083 13.124 1.00 94.75 86 LYS A CA 1
ATOM 698 C C . LYS A 1 86 ? -9.687 -1.373 11.833 1.00 94.75 86 LYS A C 1
ATOM 700 O O . LYS A 1 86 ? -10.535 -1.175 10.966 1.00 94.75 86 LYS A O 1
ATOM 705 N N . THR A 1 87 ? -8.428 -0.971 11.714 1.00 95.62 87 THR A N 1
ATOM 706 C CA . THR A 1 87 ? -7.943 -0.184 10.585 1.00 95.62 87 THR A CA 1
ATOM 707 C C . THR A 1 87 ? -7.326 -1.111 9.553 1.00 95.62 87 THR A C 1
ATOM 709 O O . THR A 1 87 ? -6.365 -1.811 9.854 1.00 95.62 87 THR A O 1
ATOM 712 N N . TRP A 1 88 ? -7.857 -1.094 8.335 1.00 96.56 88 TRP A N 1
ATOM 713 C CA . TRP A 1 88 ? -7.271 -1.802 7.201 1.00 96.56 88 TRP A CA 1
ATOM 714 C C . TRP A 1 88 ? -6.305 -0.891 6.451 1.00 96.56 88 TRP A C 1
ATOM 716 O O . TRP A 1 88 ? -6.660 0.227 6.070 1.00 96.56 88 TRP A O 1
ATOM 726 N N . ILE A 1 89 ? -5.096 -1.390 6.226 1.00 97.75 89 ILE A N 1
ATOM 727 C CA . ILE A 1 89 ? -4.064 -0.758 5.412 1.00 97.75 89 ILE A CA 1
ATOM 728 C C . ILE A 1 89 ? -4.003 -1.503 4.085 1.00 97.75 89 ILE A C 1
ATOM 730 O O . ILE A 1 89 ? -3.943 -2.729 4.062 1.00 97.75 89 ILE A O 1
ATOM 734 N N . LEU A 1 90 ? -4.037 -0.765 2.980 1.00 98.25 90 LEU A N 1
ATOM 735 C CA . LEU A 1 90 ? -3.842 -1.327 1.647 1.00 98.25 90 LEU A CA 1
ATOM 736 C C . LEU A 1 90 ? -2.350 -1.316 1.322 1.00 98.25 90 LEU A C 1
ATOM 738 O O . LEU A 1 90 ? -1.691 -0.309 1.567 1.00 98.25 90 LEU A O 1
ATOM 742 N N . GLU A 1 91 ? -1.836 -2.399 0.753 1.00 98.06 91 GLU A N 1
ATOM 743 C CA . GLU A 1 91 ? -0.429 -2.574 0.386 1.00 98.06 91 GLU A CA 1
ATOM 744 C C . GLU A 1 91 ? -0.340 -2.975 -1.082 1.00 98.06 91 GLU A C 1
ATOM 746 O O . GLU A 1 91 ? -0.697 -4.085 -1.478 1.00 98.06 91 GLU A O 1
ATOM 751 N N . PHE A 1 92 ? 0.080 -2.039 -1.922 1.00 98.12 92 PHE A N 1
ATOM 752 C CA . PHE A 1 92 ? 0.079 -2.216 -3.365 1.00 98.12 92 PHE A CA 1
ATOM 753 C C . PHE A 1 92 ? 1.509 -2.187 -3.887 1.00 98.12 92 PHE A C 1
ATOM 755 O O . PHE A 1 92 ? 2.265 -1.276 -3.559 1.00 98.12 92 PHE A O 1
ATOM 762 N N . THR A 1 93 ? 1.856 -3.147 -4.741 1.00 97.56 93 THR A N 1
ATOM 763 C CA . THR A 1 93 ? 3.200 -3.278 -5.306 1.00 97.56 93 THR A CA 1
ATOM 764 C C . THR A 1 93 ? 3.155 -3.231 -6.825 1.00 97.56 93 THR A C 1
ATOM 766 O O . THR A 1 93 ? 2.312 -3.876 -7.454 1.00 97.56 93 THR A O 1
ATOM 769 N N . TRP A 1 94 ? 4.086 -2.487 -7.410 1.00 97.62 94 TRP A N 1
ATOM 770 C CA . TRP A 1 94 ? 4.314 -2.374 -8.843 1.00 97.62 94 TRP A CA 1
ATOM 771 C C . TRP A 1 94 ? 5.720 -2.826 -9.202 1.00 97.62 94 TRP A C 1
ATOM 773 O O . TRP A 1 94 ? 6.675 -2.594 -8.460 1.00 97.62 94 TRP A O 1
ATOM 783 N N . HIS A 1 95 ? 5.844 -3.398 -10.393 1.00 95.44 95 HIS A N 1
ATOM 784 C CA . HIS A 1 95 ? 7.120 -3.564 -11.069 1.00 95.44 95 HIS A CA 1
ATOM 785 C C . HIS A 1 95 ? 7.431 -2.277 -11.831 1.00 95.44 95 HIS A C 1
ATOM 787 O O . HIS A 1 95 ? 6.782 -1.962 -12.833 1.00 95.44 95 HIS A O 1
ATOM 793 N N . ALA A 1 96 ? 8.364 -1.490 -11.300 1.00 90.94 96 ALA A N 1
ATOM 794 C CA . ALA A 1 96 ? 8.648 -0.161 -11.819 1.00 90.94 96 ALA A CA 1
ATOM 795 C C . ALA A 1 96 ? 9.713 -0.168 -12.922 1.00 90.94 96 ALA A C 1
ATOM 797 O O . ALA A 1 96 ? 9.642 0.613 -13.870 1.00 90.94 96 ALA A O 1
ATOM 798 N N . ARG A 1 97 ? 10.705 -1.058 -12.800 1.00 85.88 97 ARG A N 1
ATOM 799 C CA . ARG A 1 97 ? 11.738 -1.366 -13.805 1.00 85.88 97 ARG A CA 1
ATOM 800 C C . ARG A 1 97 ? 12.155 -2.826 -13.655 1.00 85.88 97 ARG A C 1
ATOM 802 O O . ARG A 1 97 ? 11.769 -3.457 -12.683 1.00 85.88 97 ARG A O 1
ATOM 809 N N . ARG A 1 98 ? 12.986 -3.330 -14.582 1.00 85.12 98 ARG A N 1
ATOM 810 C CA . ARG A 1 98 ? 13.432 -4.740 -14.676 1.00 85.12 98 ARG A CA 1
ATOM 811 C C . ARG A 1 98 ? 13.676 -5.445 -13.340 1.00 85.12 98 ARG A C 1
ATOM 813 O O . ARG A 1 98 ? 13.255 -6.582 -13.210 1.00 85.12 98 ARG A O 1
ATOM 820 N N . ASP A 1 99 ? 14.332 -4.779 -12.405 1.00 91.00 99 ASP A N 1
ATOM 821 C CA . ASP A 1 99 ? 14.779 -5.307 -11.118 1.00 91.00 99 ASP A CA 1
ATOM 822 C C . ASP A 1 99 ? 14.324 -4.443 -9.935 1.00 91.00 99 ASP A C 1
ATOM 824 O O . ASP A 1 99 ? 14.862 -4.581 -8.838 1.00 91.00 99 ASP A O 1
ATOM 828 N N . THR A 1 100 ? 13.392 -3.512 -10.159 1.00 92.62 100 THR A N 1
ATOM 829 C CA . THR A 1 100 ? 12.982 -2.513 -9.170 1.00 92.62 100 THR A CA 1
ATOM 830 C C . THR A 1 100 ? 11.485 -2.597 -8.919 1.00 92.62 100 THR A C 1
ATOM 832 O O . THR A 1 100 ? 10.671 -2.432 -9.833 1.00 92.62 100 THR A O 1
ATOM 835 N N . LEU A 1 101 ? 11.134 -2.776 -7.652 1.00 94.38 101 LEU A N 1
ATOM 836 C CA . LEU A 1 101 ? 9.775 -2.778 -7.146 1.00 94.38 101 LEU A CA 1
ATOM 837 C C . LEU A 1 101 ? 9.478 -1.472 -6.407 1.00 94.38 101 LEU A C 1
ATOM 839 O O . LEU A 1 101 ? 10.347 -0.867 -5.773 1.00 94.38 101 LEU A O 1
ATOM 843 N N . LEU A 1 102 ? 8.221 -1.054 -6.496 1.00 95.75 102 LEU A N 1
ATOM 844 C CA . LEU A 1 102 ? 7.645 0.027 -5.711 1.00 95.75 102 LEU A CA 1
ATOM 845 C C . LEU A 1 102 ? 6.482 -0.544 -4.911 1.00 95.75 102 LEU A C 1
ATOM 847 O O . LEU A 1 102 ? 5.506 -0.982 -5.513 1.00 95.75 102 LEU A O 1
ATOM 851 N N . THR A 1 103 ? 6.549 -0.474 -3.586 1.00 96.94 103 THR A N 1
ATOM 852 C CA . THR A 1 103 ? 5.395 -0.729 -2.715 1.00 96.94 103 THR A CA 1
ATOM 853 C C . THR A 1 103 ? 4.895 0.579 -2.127 1.00 96.94 103 THR A C 1
ATOM 855 O O . THR A 1 103 ? 5.684 1.404 -1.664 1.00 96.94 103 THR A O 1
ATOM 858 N N . VAL A 1 104 ? 3.580 0.781 -2.150 1.00 97.81 104 VAL A N 1
ATOM 859 C CA . VAL A 1 104 ? 2.908 1.936 -1.556 1.00 97.81 104 VAL A CA 1
ATOM 860 C C . VAL A 1 104 ? 1.800 1.454 -0.635 1.00 97.81 104 VAL A C 1
ATOM 862 O O . VAL A 1 104 ? 1.002 0.589 -0.999 1.00 97.81 104 VAL A O 1
ATOM 865 N N . TRP A 1 105 ? 1.753 2.043 0.556 1.00 98.31 105 TRP A N 1
ATOM 866 C CA . TRP A 1 105 ? 0.735 1.772 1.558 1.00 98.31 105 TRP A CA 1
ATOM 867 C C . TRP A 1 105 ? -0.282 2.901 1.610 1.00 98.31 105 TRP A C 1
ATOM 869 O O . TRP A 1 105 ? 0.094 4.078 1.645 1.00 98.31 105 TRP A O 1
ATOM 879 N N . TYR A 1 106 ? -1.562 2.545 1.684 1.00 98.25 106 TYR A N 1
ATOM 880 C CA . TYR A 1 106 ? -2.664 3.499 1.730 1.00 98.25 106 TYR A CA 1
ATOM 881 C C . TYR A 1 106 ? -3.586 3.244 2.912 1.00 98.25 106 TYR A C 1
ATOM 883 O O . TYR A 1 106 ? -3.827 2.104 3.309 1.00 98.25 106 TYR A O 1
ATOM 891 N N . LEU A 1 107 ? -4.167 4.328 3.411 1.00 97.69 107 LEU A N 1
ATOM 892 C CA . LEU A 1 107 ? -5.326 4.295 4.285 1.00 97.69 107 LEU A CA 1
ATOM 893 C C . LEU A 1 107 ? -6.561 4.693 3.479 1.00 97.69 107 LEU A C 1
ATOM 895 O O . LEU A 1 107 ? -6.546 5.709 2.782 1.00 97.69 107 LEU A O 1
ATOM 899 N N . ARG A 1 108 ? -7.636 3.913 3.586 1.00 95.81 108 ARG A N 1
ATOM 900 C CA . ARG A 1 108 ? -8.935 4.310 3.038 1.00 95.81 108 ARG A CA 1
ATOM 901 C C . ARG A 1 108 ? -9.605 5.302 3.984 1.00 95.81 108 ARG A C 1
ATOM 903 O O . ARG A 1 108 ? -9.836 4.990 5.148 1.00 95.81 108 ARG A O 1
ATOM 910 N N . GLU A 1 109 ? -9.963 6.464 3.456 1.00 94.38 109 GLU A N 1
ATOM 911 C CA . GLU A 1 109 ? -10.697 7.513 4.163 1.00 94.38 109 GLU A CA 1
ATOM 912 C C . GLU A 1 109 ? -11.989 7.803 3.385 1.00 94.38 109 GLU A C 1
ATOM 914 O O . GLU A 1 109 ? -12.016 8.604 2.447 1.00 94.38 109 GLU A O 1
ATOM 919 N N . GLY A 1 110 ? -13.060 7.076 3.730 1.00 92.88 110 GLY A N 1
ATOM 920 C CA . GLY A 1 110 ? -14.320 7.086 2.981 1.00 92.88 110 GLY A CA 1
ATOM 921 C C . GLY A 1 110 ? -14.134 6.584 1.545 1.00 92.88 110 GLY A C 1
ATOM 922 O O . GLY A 1 110 ? -13.746 5.430 1.325 1.00 92.88 110 GLY A O 1
ATOM 923 N N . ASP A 1 111 ? -14.384 7.477 0.586 1.00 92.75 111 ASP A N 1
ATOM 924 C CA . ASP A 1 111 ? -14.214 7.234 -0.853 1.00 92.75 111 ASP A CA 1
ATOM 925 C C . ASP A 1 111 ? -12.824 7.636 -1.374 1.00 92.75 111 ASP A C 1
ATOM 927 O O . ASP A 1 111 ? -12.534 7.488 -2.560 1.00 92.75 111 ASP A O 1
ATOM 931 N N . SER A 1 112 ? -11.949 8.133 -0.496 1.00 93.69 112 SER A N 1
ATOM 932 C CA . SER A 1 112 ? -10.599 8.573 -0.845 1.00 93.69 112 SER A CA 1
ATOM 933 C C . SER A 1 112 ? -9.519 7.622 -0.323 1.00 93.69 112 SER A C 1
ATOM 935 O O . SER A 1 112 ? -9.743 6.811 0.583 1.00 93.69 112 SER A O 1
ATOM 937 N N . LEU A 1 113 ? -8.325 7.724 -0.912 1.00 96.88 113 LEU A N 1
ATOM 938 C CA . LEU A 1 113 ? -7.123 7.043 -0.444 1.00 96.88 113 LEU A CA 1
ATOM 939 C C . LEU A 1 113 ? -6.096 8.073 0.008 1.00 96.88 113 LEU A C 1
ATOM 941 O O . LEU A 1 113 ? -5.705 8.954 -0.757 1.00 96.88 113 LEU A O 1
ATOM 945 N N . ARG A 1 114 ? -5.605 7.907 1.233 1.00 96.75 114 ARG A N 1
ATOM 946 C CA . ARG A 1 114 ? -4.471 8.658 1.754 1.00 96.75 114 ARG A CA 1
ATOM 947 C C . ARG A 1 114 ? -3.213 7.812 1.648 1.00 96.75 114 ARG A C 1
ATOM 949 O O . ARG A 1 114 ? -3.124 6.755 2.272 1.00 96.75 114 ARG A O 1
ATOM 956 N N . THR A 1 115 ? -2.224 8.283 0.895 1.00 97.38 115 THR A N 1
ATOM 957 C CA . THR A 1 115 ? -0.894 7.662 0.858 1.00 97.38 115 THR A CA 1
ATOM 958 C C . THR A 1 115 ? -0.235 7.783 2.225 1.00 97.38 115 THR A C 1
ATOM 960 O O . THR A 1 115 ? -0.089 8.883 2.755 1.00 97.38 115 THR A O 1
ATOM 963 N N . LEU A 1 116 ? 0.171 6.654 2.798 1.00 96.75 116 LEU A N 1
ATOM 964 C CA . LEU A 1 116 ? 0.905 6.615 4.060 1.00 96.75 116 LEU A CA 1
ATOM 965 C C . LEU A 1 116 ? 2.406 6.678 3.801 1.00 96.75 116 LEU A C 1
ATOM 967 O O . LEU A 1 116 ? 3.110 7.527 4.341 1.00 96.75 116 LEU A O 1
ATOM 971 N N . ARG A 1 117 ? 2.898 5.772 2.956 1.00 95.56 117 ARG A N 1
ATOM 972 C CA . ARG A 1 117 ? 4.321 5.619 2.670 1.00 95.56 117 ARG A CA 1
ATOM 973 C C . ARG A 1 117 ? 4.514 4.930 1.331 1.00 95.56 117 ARG A C 1
ATOM 975 O O . ARG A 1 117 ? 3.649 4.180 0.893 1.00 95.56 117 ARG A O 1
ATOM 982 N N . HIS A 1 118 ? 5.677 5.137 0.732 1.00 95.31 118 HIS A N 1
ATOM 983 C CA . HIS A 1 118 ? 6.170 4.342 -0.382 1.00 95.31 118 HIS A CA 1
ATOM 984 C C . HIS A 1 118 ? 7.588 3.838 -0.097 1.00 95.31 118 HIS A C 1
ATOM 986 O O 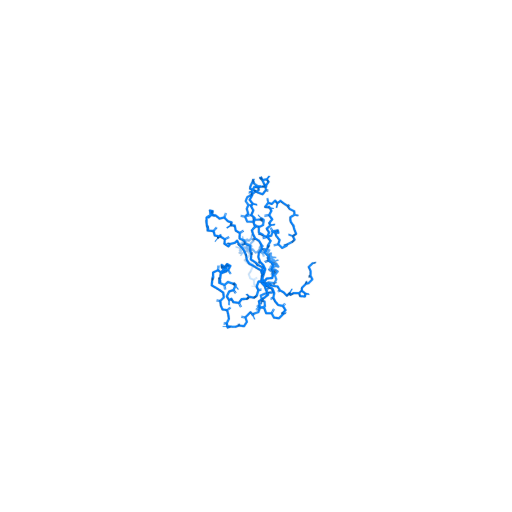. HIS A 1 118 ? 8.341 4.447 0.673 1.00 95.31 118 HIS A O 1
ATOM 992 N N . PHE A 1 119 ? 7.961 2.733 -0.728 1.00 93.56 119 PHE A N 1
ATOM 993 C CA . PHE A 1 119 ? 9.290 2.158 -0.633 1.00 93.56 119 PHE A CA 1
ATOM 994 C C . PHE A 1 119 ? 9.715 1.569 -1.975 1.00 93.56 119 PHE A C 1
ATOM 996 O O . PHE A 1 119 ? 8.978 0.800 -2.589 1.00 93.56 119 PHE A O 1
ATOM 1003 N N . TRP A 1 120 ? 10.904 1.968 -2.417 1.00 92.88 120 TRP A N 1
ATOM 1004 C CA . TRP A 1 120 ? 11.545 1.484 -3.633 1.00 92.88 120 TRP A CA 1
ATOM 1005 C C . TRP A 1 120 ? 12.630 0.497 -3.237 1.00 92.88 120 TRP A C 1
ATOM 1007 O O . TRP A 1 120 ? 13.450 0.811 -2.373 1.00 92.88 120 TRP A O 1
ATOM 1017 N N . PHE A 1 121 ? 12.648 -0.673 -3.857 1.00 91.75 121 PHE A N 1
ATOM 1018 C CA . PHE A 1 121 ? 13.624 -1.706 -3.538 1.00 91.75 121 PHE A CA 1
ATOM 1019 C C . PHE A 1 121 ? 13.908 -2.584 -4.744 1.00 91.75 121 PHE A C 1
ATOM 1021 O O . PHE A 1 121 ? 13.123 -2.644 -5.689 1.00 91.75 121 PHE A O 1
ATOM 1028 N N . SER A 1 122 ? 15.061 -3.248 -4.723 1.00 92.12 122 SER A N 1
ATOM 1029 C CA . SER A 1 122 ? 15.365 -4.237 -5.746 1.00 92.12 122 SER A CA 1
ATOM 1030 C C . SER A 1 122 ? 14.562 -5.510 -5.498 1.00 92.12 122 SER A C 1
ATOM 1032 O O . SER A 1 122 ? 14.450 -5.949 -4.357 1.00 92.12 122 SER A O 1
ATOM 1034 N N . GLU A 1 123 ? 14.074 -6.143 -6.561 1.00 89.06 123 GLU A N 1
ATOM 1035 C CA . GLU A 1 123 ? 13.475 -7.483 -6.505 1.00 89.06 123 GLU A CA 1
ATOM 1036 C C . GLU A 1 123 ? 14.451 -8.535 -5.943 1.00 89.06 123 GLU A C 1
ATOM 1038 O O . GLU A 1 123 ? 14.027 -9.543 -5.387 1.00 89.06 123 GLU A O 1
ATOM 1043 N N . PHE A 1 124 ? 15.760 -8.278 -6.032 1.00 89.44 124 PHE A N 1
ATOM 1044 C CA . PHE A 1 124 ? 16.816 -9.159 -5.527 1.00 89.44 124 PHE A CA 1
ATOM 1045 C C . PHE A 1 124 ? 17.333 -8.772 -4.137 1.00 89.44 124 PHE A C 1
ATOM 1047 O O . PHE A 1 124 ? 18.343 -9.315 -3.686 1.00 89.44 124 PHE A O 1
ATOM 1054 N N . ALA A 1 125 ? 16.709 -7.797 -3.474 1.00 84.06 125 ALA A N 1
ATOM 1055 C CA . ALA A 1 125 ? 17.127 -7.405 -2.139 1.00 84.06 125 ALA A CA 1
ATOM 1056 C C . ALA A 1 125 ? 16.826 -8.527 -1.127 1.00 84.06 125 ALA A C 1
ATOM 1058 O O . ALA A 1 125 ? 15.769 -9.155 -1.163 1.00 84.06 125 ALA A O 1
ATOM 1059 N N . VAL A 1 126 ? 17.789 -8.773 -0.238 1.00 74.94 126 VAL A N 1
ATOM 1060 C CA . VAL A 1 126 ? 17.691 -9.745 0.856 1.00 74.94 126 VAL A CA 1
ATOM 1061 C C . VAL A 1 126 ? 17.532 -8.958 2.147 1.00 74.94 126 VAL A C 1
ATOM 1063 O O . VAL A 1 126 ? 18.315 -8.034 2.388 1.00 74.94 126 VAL A O 1
ATOM 1066 N N . PHE A 1 127 ? 16.525 -9.316 2.934 1.00 67.44 127 PHE A N 1
ATOM 1067 C CA . PHE A 1 127 ? 16.146 -8.648 4.171 1.00 67.44 127 PHE A CA 1
ATOM 1068 C C . PHE A 1 127 ? 16.100 -9.670 5.310 1.00 67.44 127 PHE A C 1
ATOM 1070 O O . PHE A 1 127 ? 15.664 -10.818 5.039 1.00 67.44 127 PHE A O 1
#

Foldseek 3Di:
DDDDPDDDPPPPPPDDDPPPPPPPPPPDPPPPPPPDDDDDDAPDPVSCVVQFAWDDKDKDFQAPDDPPVCVVLNVVDDNVRRVVSPWMKIWTKTDRDPFKMKIWIWGDDPPDTDTRDMDIDGVPDDD

Radius of gyration: 25.95 Å; chains: 1; bounding box: 79×49×57 Å

Sequence (127 aa):
MMTRLSLYLTLVSLLGGLCSCTQKKQTQKVEIPLSDSLRVVSYMPTELDSLFKPLYRDSFILQELHDEFRNPVERMFPMEQRMAHKTWILEFTWHARRDTLLTVWYLREGDSLRTLRHFWFSEFAVF

pLDDT: mean 79.15, std 22.48, range [35.34, 98.31]